Protein AF-A0A9Q3PID4-F1 (afdb_monomer_lite)

Radius of gyration: 17.28 Å; chains: 1; bounding box: 48×42×39 Å

Organism: NCBI:txid1389203

Foldseek 3Di:
DDPVVVVVVVVVVDVCVDPPAADADDQVFEWEWEWDDDPVFIWIWIWGFDQDPNDGDIHTNDIDTHDDDVVVCPPGHYDYDYPDPVVVVVVPDDDPPPPD

Sequence (100 aa):
MTQERIKAYEKITKALTEAPLILMPDWNIPIKLYIDACGYGLRAALHQVQIIDYKPTGGPVCYISRQIKHYYLDGSAFEVITDCNAVKSLLSMKTPTDIC

Structure (mmCIF, N/CA/C/O backbone):
data_AF-A0A9Q3PID4-F1
#
_entry.id   AF-A0A9Q3PID4-F1
#
loop_
_atom_site.group_PDB
_atom_site.id
_atom_site.type_symbol
_atom_site.label_atom_id
_atom_site.label_alt_id
_atom_site.label_comp_id
_atom_site.label_asym_id
_atom_site.label_entity_id
_atom_site.label_seq_id
_atom_site.pdbx_PDB_ins_code
_atom_site.Cartn_x
_atom_site.Cartn_y
_atom_site.Cartn_z
_atom_site.occupancy
_atom_site.B_iso_or_equiv
_atom_site.auth_seq_id
_atom_site.auth_comp_id
_atom_site.auth_asym_id
_atom_site.auth_atom_id
_atom_site.pdbx_PDB_model_num
ATOM 1 N N . MET A 1 1 ? -17.321 4.971 20.997 1.00 68.69 1 MET A N 1
ATOM 2 C CA . MET A 1 1 ? -16.961 4.028 19.911 1.00 68.69 1 MET A CA 1
ATOM 3 C C . MET A 1 1 ? -17.552 2.675 20.297 1.00 68.69 1 MET A C 1
ATOM 5 O O . MET A 1 1 ? -17.371 2.298 21.444 1.00 68.69 1 MET A O 1
ATOM 9 N N . THR A 1 2 ? -18.351 2.015 19.453 1.00 93.69 2 THR A N 1
ATOM 10 C CA . THR A 1 2 ? -19.023 0.750 19.829 1.00 93.69 2 THR A CA 1
ATOM 11 C C . THR A 1 2 ? -18.104 -0.451 19.603 1.00 93.69 2 THR A C 1
ATOM 13 O O . THR A 1 2 ? -17.259 -0.415 18.707 1.00 93.69 2 THR A O 1
ATOM 16 N N . GLN A 1 3 ? -18.282 -1.527 20.376 1.00 94.94 3 GLN A N 1
ATOM 17 C CA . GLN A 1 3 ? -17.450 -2.736 20.271 1.00 94.94 3 GLN A CA 1
ATOM 18 C C . GLN A 1 3 ? -17.497 -3.360 18.870 1.00 94.94 3 GLN A C 1
ATOM 20 O O . GLN A 1 3 ? -16.496 -3.863 18.366 1.00 94.94 3 GLN A O 1
ATOM 25 N N . GLU A 1 4 ? -18.652 -3.289 18.214 1.00 96.75 4 GLU A N 1
ATOM 26 C CA . GLU A 1 4 ? -18.828 -3.758 16.841 1.00 96.75 4 GLU A CA 1
ATOM 27 C C . GLU A 1 4 ? -17.976 -2.966 15.847 1.00 96.75 4 GLU A C 1
ATOM 29 O O . GLU A 1 4 ? -17.345 -3.554 14.972 1.00 96.75 4 GLU A O 1
ATOM 34 N N . ARG A 1 5 ? -17.889 -1.638 16.012 1.00 96.94 5 ARG A N 1
ATOM 35 C CA . ARG A 1 5 ? -17.064 -0.783 15.146 1.00 96.94 5 ARG A CA 1
ATOM 36 C C . ARG A 1 5 ? -15.579 -1.079 15.308 1.00 96.94 5 ARG A C 1
ATOM 38 O O . ARG A 1 5 ? -14.864 -1.068 14.313 1.00 96.94 5 ARG A O 1
ATOM 45 N N . ILE A 1 6 ? -15.135 -1.358 16.533 1.00 97.38 6 ILE A N 1
ATOM 46 C CA . ILE A 1 6 ? -13.739 -1.723 16.809 1.00 97.38 6 ILE A CA 1
ATOM 47 C C . ILE A 1 6 ? -13.413 -3.058 16.133 1.00 97.38 6 ILE A C 1
ATOM 49 O O . ILE A 1 6 ? -12.485 -3.120 15.334 1.00 97.38 6 ILE A O 1
ATOM 53 N N . LYS A 1 7 ? -14.247 -4.087 16.336 1.00 97.50 7 LYS A N 1
ATOM 54 C CA . LYS A 1 7 ? -14.075 -5.398 15.688 1.00 97.50 7 LYS A CA 1
ATOM 55 C C . LYS A 1 7 ? -14.072 -5.302 14.160 1.00 97.50 7 LYS A C 1
ATOM 57 O O . LYS A 1 7 ? -13.280 -5.968 13.497 1.00 97.50 7 LYS A O 1
ATOM 62 N N . ALA A 1 8 ? -14.950 -4.479 13.588 1.00 97.19 8 ALA A N 1
ATOM 63 C CA . ALA A 1 8 ? -14.992 -4.256 12.145 1.00 97.19 8 ALA A CA 1
ATOM 64 C C . ALA A 1 8 ? -13.718 -3.562 11.638 1.00 97.19 8 ALA A C 1
ATOM 66 O O . ALA A 1 8 ? -13.153 -3.982 10.629 1.00 97.19 8 ALA A O 1
ATOM 67 N N . TYR A 1 9 ? -13.240 -2.541 12.353 1.00 96.75 9 TYR A N 1
ATOM 68 C CA . TYR A 1 9 ? -12.003 -1.835 12.025 1.00 96.75 9 TYR A CA 1
ATOM 69 C C . TYR A 1 9 ? -10.780 -2.758 12.080 1.00 96.75 9 TYR A C 1
ATOM 71 O O . TYR A 1 9 ? -9.982 -2.786 11.143 1.00 96.75 9 TYR A O 1
ATOM 79 N N . GLU A 1 10 ? -10.653 -3.557 13.139 1.00 96.56 10 GLU A N 1
ATOM 80 C CA . GLU A 1 10 ? -9.570 -4.533 13.295 1.00 96.56 10 GLU A CA 1
ATOM 81 C C . GLU A 1 10 ? -9.596 -5.580 12.180 1.00 96.56 10 GLU A C 1
ATOM 83 O O . GLU A 1 10 ? -8.557 -5.885 11.598 1.00 96.56 10 GLU A O 1
ATOM 88 N N . LYS A 1 11 ? -10.785 -6.077 11.816 1.00 96.69 11 LYS A N 1
ATOM 89 C CA . LYS A 1 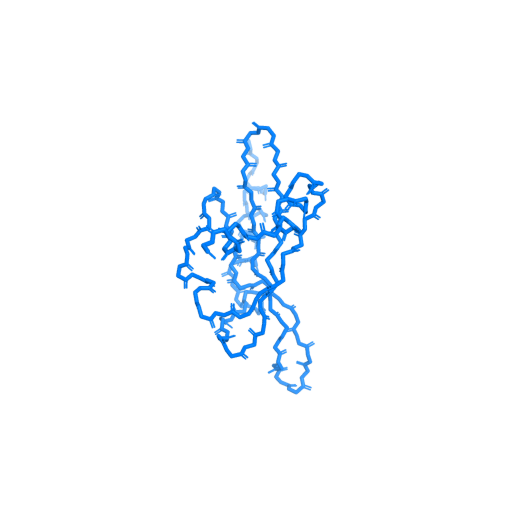11 ? -10.950 -7.027 10.711 1.00 96.69 11 LYS A CA 1
ATOM 90 C C . LYS A 1 11 ? -10.469 -6.449 9.379 1.00 96.69 11 LYS A C 1
ATOM 92 O O . LYS A 1 11 ? -9.784 -7.145 8.635 1.00 96.69 11 LYS A O 1
ATOM 97 N N . ILE A 1 12 ? -10.821 -5.198 9.080 1.00 95.88 12 ILE A N 1
ATOM 98 C CA . ILE A 1 12 ? -10.380 -4.521 7.851 1.00 95.88 12 ILE A CA 1
ATOM 99 C C . ILE A 1 12 ? -8.872 -4.292 7.890 1.00 95.88 12 ILE A C 1
ATOM 101 O O . ILE A 1 12 ? -8.192 -4.593 6.919 1.00 95.88 12 ILE A O 1
ATOM 105 N N . THR A 1 13 ? -8.344 -3.813 9.016 1.00 94.94 13 THR A N 1
ATOM 106 C CA . THR A 1 13 ? -6.907 -3.565 9.180 1.00 94.94 13 THR A CA 1
ATOM 107 C C . THR A 1 13 ? -6.120 -4.845 8.936 1.00 94.94 13 THR A C 1
ATOM 109 O O . THR A 1 13 ? -5.202 -4.844 8.128 1.00 94.94 13 THR A O 1
ATOM 112 N N . LYS A 1 14 ? -6.556 -5.954 9.543 1.00 95.75 14 LYS A N 1
ATOM 113 C CA . LYS A 1 14 ? -5.964 -7.276 9.356 1.00 95.75 14 LYS A CA 1
ATOM 114 C C . LYS A 1 14 ? -5.980 -7.707 7.887 1.00 95.75 14 LYS A C 1
ATOM 116 O O . LYS A 1 14 ? -4.942 -8.073 7.352 1.00 95.75 14 LYS A O 1
ATOM 121 N N . ALA A 1 15 ? -7.124 -7.585 7.214 1.00 94.75 15 ALA A N 1
ATOM 122 C CA . ALA A 1 15 ? -7.242 -7.911 5.792 1.00 94.75 15 ALA A CA 1
ATOM 123 C C . ALA A 1 15 ? -6.373 -7.014 4.889 1.00 94.75 15 ALA A C 1
ATOM 125 O O . ALA A 1 15 ? -5.929 -7.463 3.837 1.00 94.75 15 ALA A O 1
ATOM 126 N N . LEU A 1 16 ? -6.124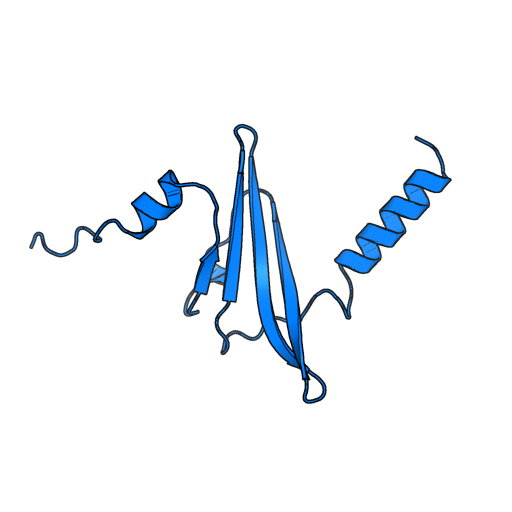 -5.762 5.293 1.00 94.62 16 LEU A N 1
ATOM 127 C CA . LEU A 1 16 ? -5.265 -4.823 4.571 1.00 94.62 16 LEU A CA 1
ATOM 128 C C . LEU A 1 16 ? -3.770 -5.052 4.809 1.00 94.62 16 LEU A C 1
ATOM 130 O O . LEU A 1 16 ? -2.970 -4.560 4.024 1.00 94.62 16 LEU A O 1
ATOM 134 N N . THR A 1 17 ? -3.381 -5.739 5.885 1.00 94.12 17 THR A N 1
ATOM 135 C CA . THR A 1 17 ? -1.972 -5.947 6.263 1.00 94.12 17 THR A CA 1
ATOM 136 C C . THR A 1 17 ? -1.490 -7.384 6.078 1.00 94.12 17 THR A C 1
ATOM 138 O O . THR A 1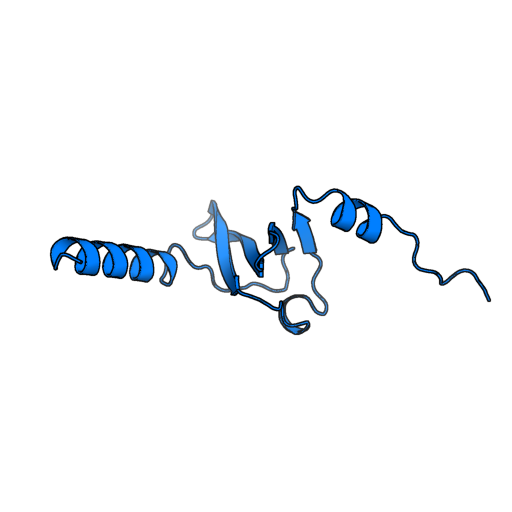 17 ? -0.338 -7.680 6.381 1.00 94.12 17 THR A O 1
ATOM 141 N N . GLU A 1 18 ? -2.355 -8.283 5.611 1.00 93.06 18 GLU A N 1
ATOM 142 C CA . GLU A 1 18 ? -2.060 -9.707 5.455 1.00 93.06 18 GLU A CA 1
ATOM 143 C C . GLU A 1 18 ? -2.197 -10.167 3.998 1.00 93.06 18 GLU A C 1
ATOM 145 O O . GLU A 1 18 ? -2.822 -9.521 3.149 1.00 93.06 18 GLU A O 1
ATOM 150 N N . ALA A 1 19 ? -1.608 -11.327 3.711 1.00 88.31 19 ALA A N 1
ATOM 151 C CA . ALA A 1 19 ? -1.854 -12.044 2.470 1.00 88.31 19 ALA A CA 1
ATOM 152 C C . ALA A 1 19 ? -3.339 -12.468 2.382 1.00 88.31 19 ALA A C 1
ATOM 154 O O . ALA A 1 19 ? -3.965 -12.747 3.408 1.00 88.31 19 ALA A O 1
ATOM 155 N N . PRO A 1 20 ? -3.925 -12.553 1.176 1.00 88.12 20 PRO A N 1
ATOM 156 C CA . PRO A 1 20 ? -3.293 -12.393 -0.136 1.00 88.12 20 PRO A CA 1
ATOM 157 C C . PRO A 1 20 ? -3.256 -10.943 -0.647 1.00 88.12 20 PRO A C 1
ATOM 159 O O . PRO A 1 20 ? -2.847 -10.725 -1.783 1.00 88.12 20 PRO A O 1
ATOM 162 N N . LEU A 1 21 ? -3.721 -9.959 0.137 1.00 92.06 21 LEU A N 1
ATOM 163 C CA . LEU A 1 21 ? -3.810 -8.578 -0.339 1.00 92.06 21 LEU A CA 1
ATOM 164 C C . LEU A 1 21 ? -2.437 -7.900 -0.388 1.00 92.06 21 LEU A C 1
ATOM 166 O O . LEU A 1 21 ? -2.097 -7.303 -1.406 1.00 92.06 21 LEU A O 1
ATOM 170 N N . ILE A 1 22 ? -1.667 -7.977 0.703 1.00 93.50 22 ILE A N 1
ATOM 171 C CA . ILE A 1 22 ? -0.298 -7.455 0.724 1.00 93.50 22 ILE A CA 1
ATOM 172 C C . ILE A 1 22 ? 0.621 -8.428 -0.005 1.00 93.50 22 ILE A C 1
ATOM 174 O O . ILE A 1 22 ? 0.749 -9.589 0.389 1.00 93.50 22 ILE A O 1
ATOM 178 N N . LEU A 1 23 ? 1.264 -7.936 -1.061 1.00 92.62 23 LEU A N 1
ATOM 179 C CA . LEU A 1 23 ? 2.212 -8.690 -1.868 1.00 92.62 23 LEU A CA 1
ATOM 180 C C . LEU A 1 23 ? 3.625 -8.586 -1.296 1.00 92.62 23 LEU A C 1
ATOM 182 O O . LEU A 1 23 ? 4.042 -7.546 -0.783 1.00 92.62 23 LEU A O 1
ATOM 186 N N . MET A 1 24 ? 4.391 -9.665 -1.444 1.00 90.94 24 MET A N 1
ATOM 187 C CA . MET A 1 24 ? 5.826 -9.640 -1.180 1.00 90.94 24 MET A CA 1
ATOM 188 C C . MET A 1 24 ? 6.526 -8.857 -2.305 1.00 90.94 24 MET A C 1
ATOM 190 O O . MET A 1 24 ? 6.240 -9.132 -3.468 1.00 90.94 24 MET A O 1
ATOM 194 N N . PRO A 1 25 ? 7.416 -7.892 -2.011 1.00 89.12 25 PRO A N 1
ATOM 195 C CA . PRO A 1 25 ? 8.098 -7.118 -3.048 1.00 89.12 25 PRO A CA 1
ATOM 196 C C . PRO A 1 25 ? 8.975 -8.003 -3.939 1.00 89.12 25 PRO A C 1
ATOM 198 O O . PRO A 1 25 ? 9.700 -8.860 -3.436 1.00 89.12 25 PRO A O 1
ATOM 201 N N . ASP A 1 26 ? 8.971 -7.725 -5.243 1.00 90.44 26 ASP A N 1
ATOM 202 C CA . ASP A 1 26 ? 9.963 -8.256 -6.187 1.00 90.44 26 ASP A CA 1
ATOM 203 C C . ASP A 1 26 ? 10.660 -7.087 -6.891 1.00 90.44 26 ASP A C 1
ATOM 205 O O . ASP A 1 26 ? 10.058 -6.381 -7.699 1.00 90.44 26 ASP A O 1
ATOM 209 N N . TRP A 1 27 ? 11.934 -6.887 -6.555 1.00 87.25 27 TRP A N 1
ATOM 210 C CA . TRP A 1 27 ? 12.759 -5.757 -6.990 1.00 87.25 27 TRP A CA 1
ATOM 211 C C . TRP A 1 27 ? 13.140 -5.795 -8.476 1.00 87.25 27 TRP A C 1
ATOM 213 O O . TRP A 1 27 ? 13.663 -4.815 -8.997 1.00 87.25 27 TRP A O 1
ATOM 223 N N . ASN A 1 28 ? 12.875 -6.904 -9.173 1.00 89.50 28 ASN A N 1
ATOM 224 C CA . ASN A 1 28 ? 13.156 -7.029 -10.606 1.00 89.50 28 ASN A CA 1
ATOM 225 C C . ASN A 1 28 ? 12.032 -6.466 -11.489 1.00 89.50 28 ASN A C 1
ATOM 227 O O . ASN A 1 28 ? 12.184 -6.374 -12.707 1.00 89.50 28 ASN A O 1
ATOM 231 N N . ILE A 1 29 ? 10.889 -6.121 -10.896 1.00 89.44 29 ILE A N 1
ATOM 232 C CA . ILE A 1 29 ? 9.689 -5.662 -11.596 1.00 89.44 29 ILE A CA 1
ATOM 233 C C . ILE A 1 29 ? 9.447 -4.190 -11.233 1.00 89.44 29 ILE A C 1
ATOM 235 O O . ILE A 1 29 ? 9.643 -3.803 -10.079 1.00 89.44 29 ILE A O 1
ATOM 239 N N . PRO A 1 30 ? 8.984 -3.356 -12.180 1.00 91.25 30 PRO A N 1
ATOM 240 C CA . PRO A 1 30 ? 8.723 -1.949 -11.913 1.00 91.25 30 PRO A CA 1
ATOM 241 C C . PRO A 1 30 ? 7.654 -1.738 -10.836 1.00 91.25 30 PRO A C 1
ATOM 243 O O . PRO A 1 30 ? 6.605 -2.392 -10.821 1.00 91.25 30 PRO A O 1
ATOM 246 N N . ILE A 1 31 ? 7.908 -0.760 -9.968 1.00 92.62 31 ILE A N 1
ATOM 247 C CA . ILE A 1 31 ? 7.022 -0.394 -8.861 1.00 92.62 31 ILE A CA 1
ATOM 248 C C . ILE A 1 31 ? 6.157 0.803 -9.264 1.00 92.62 31 ILE A C 1
ATOM 250 O O . ILE A 1 31 ? 6.633 1.768 -9.856 1.00 92.62 31 ILE A O 1
ATOM 254 N N . LYS A 1 32 ? 4.874 0.779 -8.905 1.00 94.00 32 LYS A N 1
ATOM 255 C CA . LYS A 1 32 ? 3.973 1.928 -9.033 1.00 94.00 32 LYS A CA 1
ATOM 256 C C . LYS A 1 32 ? 3.851 2.630 -7.693 1.00 94.00 32 LYS A C 1
ATOM 258 O O . LYS A 1 32 ? 3.309 2.075 -6.739 1.00 94.00 32 LYS A O 1
ATOM 263 N N . LEU A 1 33 ? 4.346 3.855 -7.626 1.00 92.81 33 LEU A N 1
ATOM 264 C CA . LEU A 1 33 ? 4.312 4.692 -6.442 1.00 92.81 33 LEU A CA 1
ATOM 265 C C . LEU A 1 33 ? 3.130 5.659 -6.537 1.00 92.81 33 LEU A C 1
ATOM 267 O O . LEU A 1 33 ? 3.195 6.678 -7.219 1.00 92.81 33 LEU A O 1
ATOM 271 N N . TYR A 1 34 ? 2.052 5.341 -5.828 1.00 93.38 34 TYR A N 1
ATOM 272 C CA . TYR A 1 34 ? 0.902 6.228 -5.690 1.00 93.38 34 TYR A CA 1
ATOM 273 C C . TYR A 1 34 ? 1.169 7.213 -4.566 1.00 93.38 34 TYR A C 1
ATOM 275 O O . TYR A 1 34 ? 1.481 6.785 -3.457 1.00 93.38 34 TYR A O 1
ATOM 283 N N . ILE A 1 35 ? 1.040 8.509 -4.836 1.00 91.00 35 ILE A N 1
ATOM 284 C CA . ILE A 1 35 ? 1.279 9.570 -3.857 1.00 91.00 35 ILE A CA 1
ATOM 285 C C . ILE A 1 35 ? 0.082 10.508 -3.825 1.00 91.00 35 ILE A C 1
ATOM 287 O O . ILE A 1 35 ? -0.302 11.072 -4.851 1.00 91.00 35 ILE A O 1
ATOM 291 N N . ASP A 1 36 ? -0.430 10.717 -2.618 1.00 88.81 36 ASP A N 1
ATOM 292 C CA . ASP A 1 36 ? -1.427 11.729 -2.302 1.00 88.81 36 ASP A CA 1
ATOM 293 C C . ASP A 1 36 ? -0.888 12.646 -1.197 1.00 88.81 36 ASP A C 1
ATOM 295 O O . ASP A 1 36 ? -0.313 12.200 -0.196 1.00 88.81 36 ASP A O 1
ATOM 299 N N . ALA A 1 37 ? -1.044 13.948 -1.399 1.00 84.19 37 ALA A N 1
ATOM 300 C CA . ALA A 1 37 ? -0.577 14.975 -0.490 1.00 84.19 37 ALA A CA 1
ATOM 301 C C . ALA A 1 37 ? -1.696 15.982 -0.246 1.00 84.19 37 ALA A C 1
ATOM 303 O O . ALA A 1 37 ? -2.233 16.577 -1.177 1.00 84.19 37 ALA A O 1
ATOM 304 N N . CYS A 1 38 ? -1.983 16.244 1.025 1.00 82.62 38 CYS A N 1
ATOM 305 C CA . CYS A 1 38 ? -2.869 17.326 1.428 1.00 82.62 38 CYS A CA 1
ATOM 306 C C . CYS A 1 38 ? -2.141 18.285 2.375 1.00 82.62 38 CYS A C 1
ATOM 308 O O . CYS A 1 38 ? -1.035 18.003 2.839 1.00 82.62 38 CYS A O 1
ATOM 310 N N . GLY A 1 39 ? -2.778 19.409 2.718 1.00 77.50 39 GLY A N 1
ATOM 311 C CA . GLY A 1 39 ? -2.187 20.419 3.608 1.00 77.50 39 GLY A CA 1
ATOM 312 C C . GLY A 1 39 ? -1.780 19.910 5.001 1.00 77.50 39 GLY A C 1
ATOM 313 O O . GLY A 1 39 ? -1.059 20.602 5.709 1.00 77.50 39 GLY A O 1
ATOM 314 N N . TYR A 1 40 ? -2.209 18.705 5.394 1.00 78.69 40 TYR A N 1
ATOM 315 C CA . TYR A 1 40 ? -1.902 18.096 6.691 1.00 78.69 40 TYR A CA 1
ATOM 316 C C . TYR A 1 40 ? -0.854 16.980 6.630 1.00 78.69 40 TYR A C 1
ATOM 318 O O . TYR A 1 40 ? -0.291 16.619 7.664 1.00 78.69 40 TYR A O 1
ATOM 326 N N . GLY A 1 41 ? -0.590 16.393 5.461 1.00 78.44 41 GLY A N 1
ATOM 327 C CA . GLY A 1 41 ? 0.353 15.286 5.376 1.00 78.44 41 GLY A CA 1
ATOM 328 C C . GLY A 1 41 ? 0.459 14.625 4.009 1.00 78.44 41 GLY A C 1
ATOM 329 O O . GLY A 1 41 ? -0.371 14.822 3.125 1.00 78.44 41 GLY A O 1
ATOM 330 N N . LEU A 1 42 ? 1.500 13.802 3.888 1.00 83.69 42 LEU A N 1
ATOM 331 C CA . LEU A 1 42 ? 1.817 12.988 2.720 1.00 83.69 42 LEU A CA 1
ATOM 332 C C . LEU A 1 42 ? 1.482 11.520 3.001 1.00 83.69 42 LEU A C 1
ATOM 334 O O . LEU A 1 42 ? 1.807 10.986 4.072 1.00 83.69 42 LEU A O 1
ATOM 338 N N . ARG A 1 43 ? 0.849 10.865 2.033 1.00 90.19 43 ARG A N 1
ATOM 339 C CA . ARG A 1 43 ? 0.574 9.430 2.040 1.00 90.19 43 ARG A CA 1
ATOM 340 C C . ARG A 1 43 ? 0.980 8.834 0.708 1.00 90.19 43 ARG A C 1
ATOM 342 O O . ARG A 1 43 ? 0.842 9.462 -0.336 1.00 90.19 43 ARG A O 1
ATOM 349 N N . ALA A 1 44 ? 1.475 7.609 0.756 1.00 91.81 44 ALA A N 1
ATOM 350 C CA . ALA A 1 44 ? 1.815 6.882 -0.445 1.00 91.81 44 ALA A CA 1
ATOM 351 C C . ALA A 1 44 ? 1.500 5.395 -0.311 1.00 91.81 44 ALA A C 1
ATOM 353 O O . ALA A 1 44 ? 1.411 4.855 0.793 1.00 91.81 44 ALA A O 1
ATOM 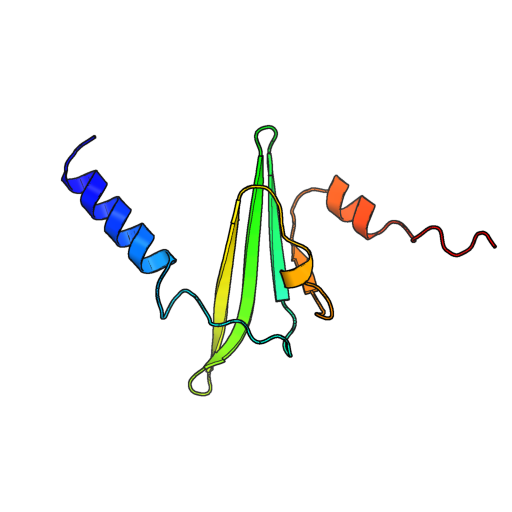354 N N . ALA A 1 45 ? 1.341 4.734 -1.448 1.00 94.00 45 ALA A N 1
ATOM 355 C CA . ALA A 1 45 ? 1.225 3.290 -1.538 1.00 94.00 45 ALA A CA 1
ATOM 356 C C . ALA A 1 45 ? 2.123 2.785 -2.667 1.00 94.00 45 ALA A C 1
ATOM 358 O O . ALA A 1 45 ? 2.078 3.300 -3.786 1.00 94.00 45 ALA A O 1
ATOM 359 N N . LEU A 1 46 ? 2.932 1.776 -2.361 1.00 94.06 46 LEU A N 1
ATOM 360 C CA . LEU A 1 46 ? 3.687 1.027 -3.355 1.00 94.06 46 LEU A CA 1
ATOM 361 C C . LEU A 1 46 ? 2.800 -0.102 -3.862 1.00 94.06 46 LEU A C 1
ATOM 363 O O . LEU A 1 46 ? 2.329 -0.919 -3.074 1.00 94.06 46 LEU A O 1
ATOM 367 N N . HIS A 1 47 ? 2.583 -0.142 -5.167 1.00 95.00 47 HIS A N 1
ATOM 368 C CA . HIS A 1 47 ? 1.854 -1.193 -5.857 1.00 95.00 47 HIS A CA 1
ATOM 369 C C . HIS A 1 47 ? 2.775 -1.903 -6.835 1.00 95.00 47 HIS A C 1
ATOM 371 O O . HIS A 1 47 ? 3.651 -1.291 -7.446 1.00 95.00 47 HIS A O 1
ATOM 377 N N . GLN A 1 48 ? 2.525 -3.189 -7.028 1.00 93.31 48 GLN A N 1
ATOM 378 C CA . GLN A 1 48 ? 3.262 -3.990 -7.986 1.00 93.31 48 GLN A CA 1
ATOM 379 C C . GLN A 1 48 ? 2.316 -4.956 -8.689 1.00 93.31 48 GLN A C 1
ATOM 381 O O . GLN A 1 48 ? 1.333 -5.409 -8.103 1.00 93.31 48 GLN A O 1
ATOM 386 N N . VAL A 1 49 ? 2.598 -5.240 -9.959 1.00 93.19 49 VAL A N 1
ATOM 387 C CA . VAL A 1 49 ? 1.879 -6.249 -10.741 1.00 93.19 49 VAL A CA 1
ATOM 388 C C . VAL A 1 49 ? 2.814 -7.435 -10.920 1.00 93.19 49 VAL A C 1
ATOM 390 O O . VAL A 1 49 ? 3.830 -7.317 -11.597 1.00 93.19 49 VAL A O 1
ATOM 393 N N . GLN A 1 50 ? 2.486 -8.556 -10.284 1.00 91.56 50 GLN A N 1
ATOM 394 C CA . GLN A 1 50 ? 3.291 -9.778 -10.278 1.00 91.56 50 GLN A CA 1
ATOM 395 C C . GLN A 1 50 ? 2.502 -10.937 -10.885 1.00 91.56 50 GLN A C 1
ATOM 397 O O . GLN A 1 50 ? 1.273 -10.915 -10.912 1.00 91.56 50 GLN A O 1
ATOM 402 N N . ILE A 1 51 ? 3.195 -11.967 -11.365 1.00 91.25 51 ILE A N 1
ATOM 403 C CA . ILE A 1 51 ? 2.547 -13.205 -11.805 1.00 91.25 51 ILE A CA 1
ATOM 404 C C . ILE A 1 51 ? 2.510 -14.156 -10.609 1.00 91.25 51 ILE A C 1
ATOM 406 O O . ILE A 1 51 ? 3.534 -14.709 -10.224 1.00 91.25 51 ILE A O 1
ATOM 410 N N . ILE A 1 52 ? 1.326 -14.340 -10.031 1.00 88.81 52 ILE A N 1
ATOM 411 C CA . ILE A 1 52 ? 1.078 -15.262 -8.916 1.00 88.81 52 ILE A CA 1
ATOM 412 C C . ILE A 1 52 ? 0.096 -16.310 -9.430 1.00 88.81 52 ILE A C 1
ATOM 414 O O . ILE A 1 52 ? -0.923 -15.955 -10.021 1.00 88.81 52 ILE A O 1
ATOM 418 N N . ASP A 1 53 ? 0.423 -17.593 -9.276 1.00 89.06 53 ASP A N 1
ATOM 419 C CA . ASP A 1 53 ? -0.396 -18.711 -9.767 1.00 89.06 53 ASP A CA 1
ATOM 420 C C . ASP A 1 53 ? -0.798 -18.573 -11.248 1.00 89.06 53 ASP A C 1
ATOM 422 O O . ASP A 1 53 ? -1.955 -18.763 -11.630 1.00 89.06 53 ASP A O 1
ATOM 426 N N . TYR A 1 54 ? 0.173 -18.209 -12.097 1.00 91.06 54 TYR A N 1
ATOM 427 C CA . TYR A 1 54 ? -0.001 -18.002 -13.544 1.00 91.06 54 TYR A CA 1
ATOM 428 C C . TYR A 1 54 ? -0.982 -16.880 -13.922 1.00 91.06 54 TYR A C 1
ATOM 430 O O . TYR A 1 54 ? -1.416 -16.796 -15.072 1.00 91.06 54 TYR A O 1
ATOM 438 N N . LYS A 1 55 ? -1.325 -15.996 -12.980 1.00 92.38 55 LYS A N 1
ATOM 439 C CA . LYS A 1 55 ? -2.220 -14.859 -13.207 1.00 92.38 55 LYS A CA 1
ATOM 440 C C . LYS A 1 55 ? -1.531 -13.541 -12.860 1.00 92.38 55 LYS A C 1
ATOM 442 O O . LYS A 1 55 ? -0.855 -13.462 -11.833 1.00 92.38 55 LYS A O 1
ATOM 447 N N . PRO A 1 56 ? -1.713 -12.488 -13.676 1.00 92.12 56 PRO A N 1
ATOM 448 C CA . PRO A 1 56 ? -1.248 -11.158 -13.321 1.00 92.12 56 PRO A CA 1
ATOM 449 C C . PRO A 1 56 ? -2.088 -10.634 -12.151 1.00 92.12 56 PRO A C 1
ATOM 451 O O . PRO A 1 56 ? -3.264 -10.309 -12.306 1.00 92.12 56 PRO A O 1
ATOM 454 N N . THR A 1 57 ? -1.474 -10.562 -10.977 1.00 90.69 57 THR A N 1
ATOM 455 C CA . THR A 1 57 ? -2.075 -10.055 -9.746 1.00 90.69 57 THR A CA 1
ATOM 456 C C . THR A 1 57 ? -1.398 -8.741 -9.385 1.00 90.69 57 THR A C 1
ATOM 458 O O . THR A 1 57 ? -0.196 -8.685 -9.128 1.00 90.69 57 THR A O 1
ATOM 461 N N . GLY A 1 58 ? -2.178 -7.662 -9.414 1.00 91.50 58 GLY A N 1
ATOM 462 C CA . GLY A 1 58 ? -1.765 -6.352 -8.930 1.00 91.50 58 GLY A CA 1
ATOM 463 C C . GLY A 1 58 ? -2.160 -6.179 -7.472 1.00 91.50 58 GLY A C 1
ATOM 464 O O . GLY A 1 58 ? -3.304 -6.453 -7.118 1.00 91.50 58 GLY A O 1
ATOM 465 N N . GLY A 1 59 ? -1.242 -5.704 -6.639 1.00 93.00 59 GLY A N 1
ATOM 466 C CA . GLY A 1 59 ? -1.527 -5.523 -5.224 1.00 93.00 59 GLY A CA 1
ATOM 467 C C . GLY A 1 59 ? -0.541 -4.605 -4.511 1.00 93.00 59 GLY A C 1
ATOM 468 O O . GLY A 1 59 ? 0.521 -4.272 -5.055 1.00 93.00 59 GLY A O 1
ATOM 469 N N . PRO A 1 60 ? -0.934 -4.096 -3.333 1.00 94.81 60 PRO A N 1
ATOM 470 C CA . PRO A 1 60 ? -0.094 -3.238 -2.516 1.00 94.81 60 PRO A CA 1
ATOM 471 C C . PRO A 1 60 ? 1.061 -4.042 -1.926 1.00 94.81 60 PRO A C 1
ATOM 473 O O . PRO A 1 60 ? 0.874 -5.120 -1.377 1.00 94.81 60 PRO A O 1
ATOM 476 N N . VAL A 1 61 ? 2.259 -3.485 -2.009 1.00 93.06 61 VAL A N 1
ATOM 477 C CA . VAL A 1 61 ? 3.464 -3.996 -1.351 1.00 93.06 61 VAL A CA 1
ATOM 478 C C . VAL A 1 61 ? 3.629 -3.329 0.012 1.00 93.06 61 VAL A C 1
ATOM 480 O O . VAL A 1 61 ? 3.992 -3.963 0.998 1.00 93.06 61 VAL A O 1
ATOM 483 N N . CYS A 1 62 ? 3.371 -2.020 0.082 1.00 92.19 62 CYS A N 1
ATOM 484 C CA . CYS A 1 62 ? 3.559 -1.247 1.303 1.00 92.19 62 CYS A CA 1
ATOM 485 C C . CYS A 1 62 ? 2.704 0.022 1.301 1.00 92.19 62 CYS A C 1
ATOM 487 O O . CYS A 1 62 ? 2.646 0.742 0.302 1.00 92.19 62 CYS A O 1
ATOM 489 N N . TYR A 1 63 ? 2.104 0.332 2.450 1.00 93.44 63 TYR A N 1
ATOM 490 C CA . TYR A 1 63 ? 1.493 1.630 2.722 1.00 93.44 63 TYR A CA 1
ATOM 491 C C . TYR A 1 63 ? 2.466 2.511 3.501 1.00 93.44 63 TYR A C 1
ATOM 493 O O . TYR A 1 63 ? 3.032 2.100 4.513 1.00 93.44 63 TYR A O 1
ATOM 501 N N . ILE A 1 64 ? 2.628 3.751 3.054 1.00 91.31 64 ILE A N 1
ATOM 502 C CA . ILE A 1 64 ? 3.565 4.714 3.620 1.00 91.31 64 ILE A CA 1
ATOM 503 C C . ILE A 1 64 ? 2.773 5.911 4.133 1.00 91.31 64 ILE A C 1
ATOM 505 O O . ILE A 1 64 ? 2.016 6.555 3.404 1.00 91.31 64 ILE A O 1
ATOM 509 N N . SER A 1 65 ? 2.979 6.240 5.404 1.00 86.56 65 SER A N 1
ATOM 510 C CA . SER A 1 65 ? 2.511 7.495 5.986 1.00 86.56 65 SER A CA 1
ATOM 511 C C . SER A 1 65 ? 3.725 8.350 6.333 1.00 86.56 65 SER A C 1
ATOM 513 O O . SER A 1 65 ? 4.663 7.861 6.960 1.00 86.56 65 SER A O 1
ATOM 515 N N . ARG A 1 66 ? 3.710 9.629 5.935 1.00 80.88 66 ARG A N 1
ATOM 516 C CA . ARG A 1 66 ? 4.823 10.588 6.063 1.00 80.88 66 ARG A CA 1
ATOM 517 C C . ARG A 1 66 ? 5.899 10.410 4.991 1.00 80.88 66 ARG A C 1
ATOM 519 O O . ARG A 1 66 ? 5.677 10.830 3.865 1.00 80.88 66 ARG A O 1
ATOM 526 N N . GLN A 1 67 ? 7.065 9.866 5.329 1.00 80.19 67 GLN A N 1
ATOM 527 C CA . GLN A 1 67 ? 8.236 9.873 4.450 1.00 80.19 67 GLN A CA 1
ATOM 528 C C . GLN A 1 67 ? 8.463 8.511 3.801 1.00 80.19 67 GLN A C 1
ATOM 530 O O . GLN A 1 67 ? 8.503 7.480 4.476 1.00 80.19 67 GLN A O 1
ATOM 535 N N . ILE A 1 68 ? 8.667 8.532 2.486 1.00 79.88 68 ILE A N 1
ATOM 536 C CA . ILE A 1 68 ? 9.156 7.383 1.730 1.00 79.88 68 ILE A CA 1
ATOM 537 C C . ILE A 1 68 ? 10.650 7.257 2.015 1.00 79.88 68 ILE A C 1
ATOM 539 O O . ILE A 1 68 ? 11.397 8.224 1.877 1.00 79.88 68 ILE A O 1
ATOM 543 N N . LYS A 1 69 ? 11.093 6.071 2.432 1.00 83.06 69 LYS A N 1
ATOM 544 C CA . LYS A 1 69 ? 12.519 5.808 2.640 1.00 83.06 69 LYS A CA 1
ATOM 545 C C . LYS A 1 69 ? 13.166 5.453 1.304 1.00 83.06 69 LYS A C 1
ATOM 547 O O . LYS A 1 69 ? 12.641 4.611 0.581 1.00 83.06 69 LYS A O 1
ATOM 552 N N . HIS A 1 70 ? 14.307 6.069 1.003 1.00 81.31 70 HIS A N 1
ATOM 553 C CA . HIS A 1 70 ? 14.970 5.945 -0.301 1.00 81.31 70 HIS A CA 1
ATOM 554 C C . HIS A 1 70 ? 15.277 4.494 -0.701 1.00 81.31 70 HIS A C 1
ATOM 556 O O . HIS A 1 70 ? 15.089 4.136 -1.857 1.00 81.31 70 HIS A O 1
ATOM 562 N N . TYR A 1 71 ? 15.638 3.632 0.256 1.00 84.12 71 TYR A N 1
ATOM 563 C CA . TYR A 1 71 ? 15.974 2.229 -0.014 1.00 84.12 71 TYR A CA 1
ATOM 564 C C . TYR A 1 71 ? 14.808 1.375 -0.549 1.00 84.12 71 TYR A C 1
ATOM 566 O O . TYR A 1 71 ? 15.041 0.259 -0.989 1.00 84.12 71 TYR A O 1
ATOM 574 N N . TYR A 1 72 ? 13.558 1.855 -0.506 1.00 82.19 72 TYR A N 1
ATOM 575 C CA . TYR A 1 72 ? 12.426 1.164 -1.144 1.00 82.19 72 TYR A CA 1
ATOM 576 C C . TYR A 1 72 ? 12.359 1.373 -2.658 1.00 82.19 72 TYR A C 1
ATOM 578 O O . TYR A 1 72 ? 11.549 0.736 -3.317 1.00 82.19 72 TYR A O 1
ATOM 586 N N . LEU A 1 73 ? 13.116 2.323 -3.197 1.00 84.75 73 LEU A N 1
ATOM 587 C CA . LEU A 1 73 ? 13.086 2.680 -4.616 1.00 84.75 73 LEU A CA 1
ATOM 588 C C . LEU A 1 73 ? 14.483 2.647 -5.237 1.00 84.75 73 LEU A C 1
ATOM 590 O O . LEU A 1 73 ? 14.615 2.745 -6.453 1.00 84.75 73 LEU A O 1
ATOM 594 N N . ASP A 1 74 ? 15.521 2.533 -4.409 1.00 85.31 74 ASP A N 1
ATOM 595 C CA . ASP A 1 74 ? 16.904 2.540 -4.861 1.00 85.31 74 ASP A CA 1
ATOM 596 C C . ASP A 1 74 ? 17.183 1.365 -5.808 1.00 85.31 74 ASP A C 1
ATOM 598 O O . ASP A 1 74 ? 16.729 0.241 -5.587 1.00 85.31 74 ASP A O 1
ATOM 602 N N . GLY A 1 75 ? 17.865 1.654 -6.917 1.00 82.69 75 GLY A N 1
ATOM 603 C CA . GLY A 1 75 ? 18.131 0.695 -7.995 1.00 82.69 75 GLY A CA 1
ATOM 604 C C . GLY A 1 75 ? 16.901 0.164 -8.749 1.00 82.69 75 GLY A C 1
ATOM 605 O O . GLY A 1 75 ? 17.070 -0.601 -9.696 1.00 82.69 75 GLY A O 1
ATOM 606 N N . SER A 1 76 ? 15.680 0.561 -8.375 1.00 85.00 76 SER A N 1
ATOM 607 C CA . SER A 1 76 ? 14.438 0.065 -8.975 1.00 85.00 76 SER A CA 1
ATOM 608 C C . SER A 1 76 ? 13.848 1.088 -9.942 1.00 85.00 76 SER A C 1
ATOM 610 O O . SER A 1 76 ? 13.790 2.282 -9.651 1.00 85.00 76 SER A O 1
ATOM 612 N N . ALA A 1 77 ? 13.346 0.630 -11.089 1.00 85.56 77 ALA A N 1
ATOM 613 C CA . ALA A 1 77 ? 12.513 1.473 -11.939 1.00 85.56 77 ALA A CA 1
ATOM 614 C C . ALA A 1 77 ? 11.131 1.644 -11.290 1.00 85.56 77 ALA A C 1
ATOM 616 O O . ALA A 1 77 ? 10.503 0.661 -10.887 1.00 85.56 77 ALA A O 1
ATOM 617 N N . PHE A 1 78 ? 10.634 2.879 -11.204 1.00 89.25 78 PHE A N 1
ATOM 618 C CA . PHE A 1 78 ? 9.303 3.142 -10.667 1.00 89.25 78 PHE A CA 1
ATOM 619 C C . PHE A 1 78 ? 8.561 4.242 -11.422 1.00 89.25 78 PHE A C 1
ATOM 621 O O . PHE A 1 78 ? 9.151 5.163 -11.983 1.00 89.25 78 PHE A O 1
ATOM 628 N N . GLU A 1 79 ? 7.237 4.134 -11.409 1.00 90.25 79 GLU A N 1
ATOM 629 C CA . GLU A 1 79 ? 6.307 5.109 -11.968 1.00 90.25 79 GLU A CA 1
ATOM 630 C C . GLU A 1 79 ? 5.640 5.876 -10.824 1.00 90.25 79 GLU A C 1
ATOM 632 O O . GLU A 1 79 ? 5.064 5.267 -9.921 1.00 90.25 79 GLU A O 1
ATOM 637 N N . VAL A 1 80 ? 5.698 7.210 -10.854 1.00 90.62 80 VAL A N 1
ATOM 638 C CA . VAL A 1 80 ? 5.011 8.056 -9.869 1.00 90.62 80 VAL A CA 1
ATOM 639 C C . VAL A 1 80 ? 3.621 8.414 -10.379 1.00 90.62 80 VAL A C 1
ATOM 641 O O . VAL A 1 80 ? 3.475 9.059 -11.415 1.00 90.62 80 VAL A O 1
ATOM 644 N N . ILE A 1 81 ? 2.599 8.051 -9.608 1.00 91.75 81 ILE A N 1
ATOM 645 C CA . ILE A 1 81 ? 1.196 8.341 -9.891 1.00 91.75 81 ILE A CA 1
ATOM 646 C C . ILE A 1 81 ? 0.690 9.317 -8.834 1.00 91.75 81 ILE A C 1
ATOM 648 O O . ILE A 1 81 ? 0.584 8.990 -7.653 1.00 91.75 81 ILE A O 1
ATOM 652 N N . THR A 1 82 ? 0.374 10.532 -9.265 1.00 90.94 82 THR A N 1
ATOM 653 C CA . THR A 1 82 ? -0.149 11.597 -8.407 1.00 90.94 82 THR A CA 1
ATOM 654 C C . THR A 1 82 ? -1.082 12.496 -9.208 1.00 90.94 82 THR A C 1
ATOM 656 O O . THR A 1 82 ? -0.937 12.642 -10.424 1.00 90.94 82 THR A O 1
ATOM 659 N N . ASP A 1 83 ? -2.049 13.110 -8.544 1.00 88.56 83 ASP A N 1
ATOM 660 C CA . ASP A 1 83 ? -2.896 14.169 -9.090 1.00 88.56 83 ASP A CA 1
ATOM 661 C C . ASP A 1 83 ? -2.307 15.572 -8.844 1.00 88.56 83 ASP A C 1
ATOM 663 O O . ASP A 1 83 ? -2.757 16.546 -9.448 1.00 88.56 83 ASP A O 1
ATOM 667 N N . CYS A 1 84 ? -1.237 15.681 -8.050 1.00 84.75 84 CYS A N 1
ATOM 668 C CA . CYS A 1 84 ? -0.587 16.948 -7.752 1.00 84.75 84 CYS A CA 1
ATOM 669 C C . CYS A 1 84 ? 0.225 17.474 -8.946 1.00 84.75 84 CYS A C 1
ATOM 671 O O . CYS A 1 84 ? 1.306 16.974 -9.274 1.00 84.75 84 CYS A O 1
ATOM 673 N N . ASN A 1 85 ? -0.266 18.550 -9.566 1.00 85.38 85 ASN A N 1
ATOM 674 C CA . ASN A 1 85 ? 0.400 19.200 -10.699 1.00 85.38 85 ASN A CA 1
ATOM 675 C C . ASN A 1 85 ? 1.805 19.710 -10.354 1.00 85.38 85 ASN A C 1
ATOM 677 O O . ASN A 1 85 ? 2.693 19.630 -11.193 1.00 85.38 85 ASN A O 1
ATOM 681 N N . ALA A 1 86 ? 2.037 20.182 -9.124 1.00 82.38 86 ALA A N 1
ATOM 682 C CA . ALA A 1 86 ? 3.358 20.651 -8.705 1.00 82.38 86 ALA A CA 1
ATOM 683 C C . ALA A 1 86 ? 4.402 19.521 -8.720 1.00 82.38 86 ALA A C 1
ATOM 685 O O . ALA A 1 86 ? 5.516 19.720 -9.200 1.00 82.38 86 ALA A O 1
ATOM 686 N N . VAL A 1 87 ? 4.025 18.322 -8.259 1.00 79.62 87 VAL A N 1
ATOM 687 C CA . VAL A 1 87 ? 4.898 17.139 -8.287 1.00 79.62 87 VAL A CA 1
ATOM 688 C C . VAL A 1 87 ? 5.155 16.698 -9.727 1.00 79.62 87 VAL A C 1
ATOM 690 O O . VAL A 1 87 ? 6.303 16.447 -10.080 1.00 79.62 87 VAL A O 1
ATOM 693 N N . LYS A 1 88 ? 4.128 16.679 -10.589 1.00 83.25 88 LYS A N 1
ATOM 694 C CA . LYS A 1 88 ? 4.305 16.391 -12.026 1.00 83.25 88 LYS A CA 1
ATOM 695 C C . LYS A 1 88 ? 5.274 17.367 -12.688 1.00 83.25 88 LYS A C 1
ATOM 697 O O . LYS A 1 88 ? 6.182 16.937 -13.394 1.00 83.25 88 LYS A O 1
ATOM 702 N N . SER A 1 89 ? 5.112 18.664 -12.423 1.00 83.38 89 SER A N 1
ATOM 703 C CA . SER A 1 89 ? 6.009 19.698 -12.935 1.00 83.38 89 SER A CA 1
ATOM 704 C C . SER A 1 89 ? 7.440 19.463 -12.467 1.00 83.38 89 SER A C 1
ATOM 706 O O . SER A 1 89 ? 8.336 19.462 -13.302 1.00 83.38 89 SER A O 1
ATOM 708 N N . LEU A 1 90 ? 7.656 19.190 -11.175 1.00 80.88 90 LEU A N 1
ATOM 709 C CA . LEU A 1 90 ? 8.984 18.915 -10.618 1.00 80.88 90 LEU A CA 1
ATOM 710 C C . LEU A 1 90 ? 9.649 17.694 -11.271 1.00 80.88 90 LEU A C 1
ATOM 712 O O . LEU A 1 90 ? 10.819 17.759 -11.625 1.00 80.88 90 LEU A O 1
ATOM 716 N N . LEU A 1 91 ? 8.896 16.611 -11.483 1.00 77.62 91 LEU A N 1
ATOM 717 C CA . LEU A 1 91 ? 9.390 15.404 -12.156 1.00 77.62 91 LEU A CA 1
ATOM 718 C C . LEU A 1 91 ? 9.741 15.648 -13.631 1.00 77.62 91 LEU A C 1
ATOM 720 O O . LEU A 1 91 ? 10.585 14.952 -14.183 1.00 77.62 91 LEU A O 1
ATOM 724 N N . SER A 1 92 ? 9.102 16.632 -14.267 1.00 78.94 92 SER A N 1
ATOM 725 C CA . SER A 1 92 ? 9.390 17.029 -15.650 1.00 78.94 92 SER A CA 1
ATOM 726 C C . SER A 1 92 ? 10.515 18.062 -15.782 1.00 78.94 92 SER A C 1
ATOM 728 O O . SER A 1 92 ? 10.941 18.361 -16.900 1.00 78.94 92 SER A O 1
ATOM 730 N N . MET A 1 93 ? 11.001 18.62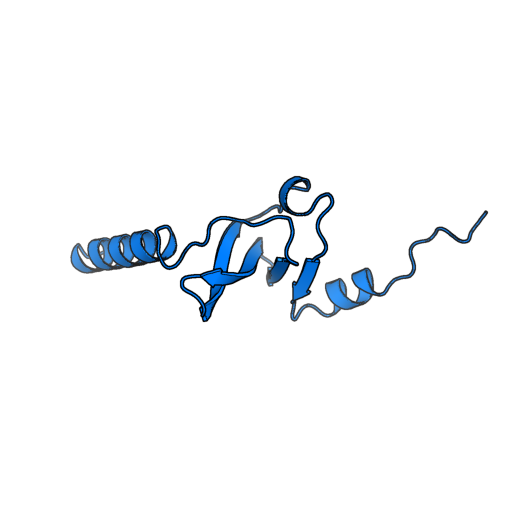9 -14.670 1.00 76.69 93 MET A N 1
ATOM 731 C CA . MET A 1 93 ? 12.124 19.561 -14.710 1.00 76.69 93 MET A CA 1
ATOM 732 C C . MET A 1 93 ? 13.382 18.798 -15.119 1.00 76.69 93 MET A C 1
ATOM 734 O O . MET A 1 93 ? 13.754 17.809 -14.490 1.00 76.69 93 MET A O 1
ATOM 738 N N . LYS A 1 94 ? 14.055 19.270 -16.174 1.00 63.75 94 LYS A N 1
ATOM 739 C CA . LYS A 1 94 ? 15.382 18.768 -16.533 1.00 63.75 94 LYS A CA 1
ATOM 740 C C . LYS A 1 94 ? 16.291 18.948 -15.324 1.00 63.75 94 LYS A C 1
ATOM 742 O O . LYS A 1 94 ? 16.359 20.046 -14.765 1.00 63.75 94 LYS A O 1
ATOM 747 N N . THR A 1 95 ? 16.965 17.880 -14.914 1.00 59.94 95 THR A N 1
ATOM 748 C CA . THR A 1 95 ? 18.000 17.988 -13.892 1.00 59.94 95 THR A CA 1
ATOM 749 C C . THR A 1 95 ? 19.029 19.011 -14.376 1.00 59.94 95 THR A C 1
ATOM 751 O O . THR A 1 95 ? 19.414 18.969 -15.548 1.00 59.94 95 THR A O 1
ATOM 754 N N . PRO A 1 96 ? 19.461 19.963 -13.532 1.00 58.09 96 PRO A N 1
ATOM 755 C CA . PRO A 1 96 ? 20.522 20.887 -13.892 1.00 58.09 96 PRO A CA 1
ATOM 756 C C . PRO A 1 96 ? 21.836 20.103 -13.891 1.00 58.09 96 PRO A C 1
ATOM 758 O O . PRO A 1 96 ? 22.579 20.099 -12.918 1.00 58.09 96 PRO A O 1
ATOM 761 N N . THR A 1 97 ? 22.074 19.348 -14.957 1.00 56.53 97 THR A N 1
ATOM 762 C CA . THR A 1 97 ? 23.322 18.608 -15.178 1.00 56.53 97 THR A CA 1
ATOM 763 C C . THR A 1 97 ? 23.977 18.983 -16.509 1.00 56.53 97 THR A C 1
ATOM 765 O O . THR A 1 97 ? 25.051 18.486 -16.803 1.00 56.53 97 THR A O 1
ATOM 768 N N . ASP A 1 98 ? 23.412 19.948 -17.245 1.00 50.56 98 ASP A N 1
ATOM 769 C CA . ASP A 1 98 ? 23.980 20.488 -18.492 1.00 50.56 98 ASP A CA 1
ATOM 770 C C . ASP A 1 98 ? 24.502 21.933 -18.332 1.00 50.56 98 ASP A C 1
ATOM 772 O O . ASP A 1 98 ? 24.453 22.735 -19.263 1.00 50.56 98 ASP A O 1
ATOM 776 N N . ILE A 1 99 ? 24.975 22.302 -17.135 1.00 50.00 99 ILE A N 1
ATOM 777 C CA . ILE A 1 99 ? 25.723 23.552 -16.915 1.00 50.00 99 ILE A CA 1
ATOM 778 C C . ILE A 1 99 ? 27.111 23.201 -16.362 1.00 50.00 99 ILE A C 1
ATOM 780 O O . ILE A 1 99 ? 27.454 23.547 -15.233 1.00 50.00 99 ILE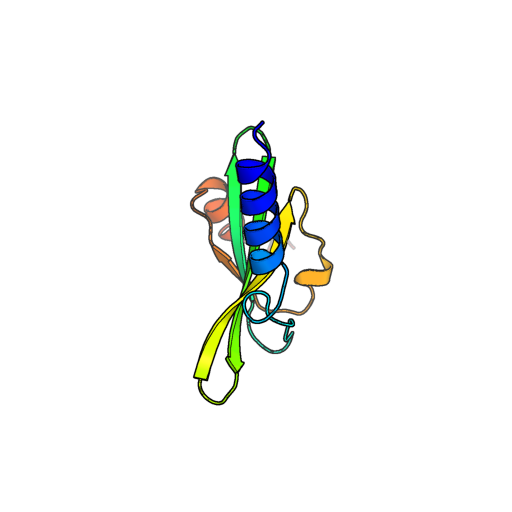 A O 1
ATOM 784 N N . CYS A 1 100 ? 27.886 22.467 -17.159 1.00 39.25 100 CYS A N 1
ATOM 785 C CA . CYS A 1 100 ? 29.344 22.409 -17.091 1.00 39.25 100 CYS A CA 1
ATOM 786 C C . CYS A 1 100 ? 29.894 22.522 -18.511 1.00 39.25 100 CYS A C 1
ATOM 788 O O . CYS A 1 100 ? 29.340 21.841 -19.402 1.00 39.25 100 CYS A O 1
#

pLDDT: mean 86.58, std 10.79, range [39.25, 97.5]

Secondary structure (DSSP, 8-state):
--HHHHHHHHHHHHHHHSTTTSPPP-TTS-EEEEEEEETTEEEEEEEEEEEETTEEEEEEEEEEESPPPGGGTTT--EEEE-S-HHHHHHHHSPPS-S--

InterPro domains:
  IPR041577 Reverse transcriptase/retrotransposon-derived protein, RNase H-like domain [PF17919] (2-71)
  IPR043502 DNA/RNA polymerase superfamily [SSF56672] (2-95)